Protein AF-A0A536RLX9-F1 (afdb_monomer_lite)

Foldseek 3Di:
DVVVVVLVVQCPDLVSLLVNLVVLLVVLVVQLVVLVVVVVVQVVQVPDVVGHDDDPDSVVSNVVSVVSNVSSVVSNVVSVVVVVVVVD

Structure (mmCIF, N/CA/C/O backbone):
data_AF-A0A536RLX9-F1
#
_entry.id   AF-A0A536RLX9-F1
#
loop_
_atom_site.group_PDB
_atom_site.id
_atom_site.type_symbol
_atom_site.label_atom_id
_atom_site.label_alt_id
_atom_site.label_comp_id
_atom_site.label_asym_id
_atom_site.label_entity_id
_atom_site.label_seq_id
_atom_site.pdbx_PDB_ins_code
_atom_site.Cartn_x
_atom_site.Cartn_y
_atom_site.Cartn_z
_atom_site.occupancy
_atom_site.B_iso_or_equiv
_atom_site.auth_seq_id
_atom_site.auth_comp_id
_atom_site.auth_asym_id
_atom_site.auth_atom_id
_atom_site.pdbx_PDB_model_num
ATOM 1 N N . MET A 1 1 ? 16.296 -4.122 15.016 1.00 51.25 1 MET A N 1
ATOM 2 C CA . MET A 1 1 ? 15.254 -4.946 15.678 1.00 51.25 1 MET A CA 1
ATOM 3 C C . MET A 1 1 ? 14.448 -4.177 16.728 1.00 51.25 1 MET A C 1
ATOM 5 O O . MET A 1 1 ? 13.234 -4.315 16.728 1.00 51.25 1 MET A O 1
ATOM 9 N N . ALA A 1 2 ? 15.061 -3.313 17.549 1.00 53.16 2 ALA A N 1
ATOM 10 C CA . ALA A 1 2 ? 14.339 -2.499 18.541 1.00 53.16 2 ALA A CA 1
ATOM 11 C C . ALA A 1 2 ? 13.242 -1.591 17.943 1.00 53.16 2 ALA A C 1
ATOM 13 O O . ALA A 1 2 ? 12.154 -1.501 18.497 1.00 53.16 2 ALA A O 1
ATOM 14 N N . ILE A 1 3 ? 13.482 -0.989 16.772 1.00 56.62 3 ILE A N 1
ATOM 15 C CA . ILE A 1 3 ? 12.506 -0.111 16.098 1.00 56.62 3 ILE A CA 1
ATOM 16 C C . ILE A 1 3 ? 11.245 -0.887 15.687 1.00 56.62 3 ILE A C 1
ATOM 18 O O . ILE A 1 3 ? 10.135 -0.428 15.928 1.00 56.62 3 ILE A O 1
ATOM 22 N N . ALA A 1 4 ? 11.398 -2.098 15.142 1.00 55.03 4 ALA A N 1
ATOM 23 C CA . ALA A 1 4 ? 10.267 -2.946 14.761 1.00 55.03 4 ALA A CA 1
ATOM 24 C C . ALA A 1 4 ? 9.434 -3.380 15.980 1.00 55.03 4 ALA A C 1
ATOM 26 O O . ALA A 1 4 ? 8.206 -3.382 15.921 1.00 55.03 4 ALA A O 1
ATOM 27 N N . ALA A 1 5 ? 10.092 -3.679 17.105 1.00 55.19 5 ALA A N 1
ATOM 28 C CA . ALA A 1 5 ? 9.420 -4.004 18.361 1.00 55.19 5 ALA A CA 1
ATOM 29 C C . ALA A 1 5 ? 8.676 -2.793 18.951 1.00 55.19 5 ALA A C 1
ATOM 31 O O . ALA A 1 5 ? 7.557 -2.941 19.435 1.00 55.19 5 ALA A O 1
ATOM 32 N N . LEU A 1 6 ? 9.254 -1.591 18.856 1.00 57.38 6 LEU A N 1
ATOM 33 C CA . LEU A 1 6 ? 8.617 -0.346 19.292 1.00 57.38 6 LEU A CA 1
ATOM 34 C C . LEU A 1 6 ? 7.415 0.022 18.413 1.00 57.38 6 LEU A C 1
ATOM 36 O O . LEU A 1 6 ? 6.394 0.440 18.944 1.00 57.38 6 LEU A O 1
ATOM 40 N N . VAL A 1 7 ? 7.485 -0.204 17.098 1.00 59.00 7 VAL A N 1
ATOM 41 C CA . VAL A 1 7 ? 6.341 -0.041 16.180 1.00 59.00 7 VAL A CA 1
ATO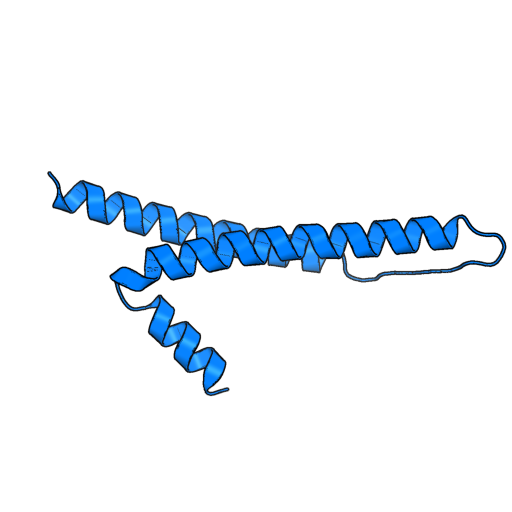M 42 C C . VAL A 1 7 ? 5.252 -1.086 16.469 1.00 59.00 7 VAL A C 1
ATOM 44 O O . VAL A 1 7 ? 4.065 -0.757 16.511 1.00 59.00 7 VAL A O 1
ATOM 47 N N . GLY A 1 8 ? 5.633 -2.334 16.757 1.00 56.75 8 GLY A N 1
ATOM 48 C CA . GLY A 1 8 ? 4.707 -3.389 17.185 1.00 56.75 8 GLY A CA 1
ATOM 49 C C . GLY A 1 8 ? 4.015 -3.083 18.521 1.00 56.75 8 GLY A C 1
ATOM 50 O O . GLY A 1 8 ? 2.811 -3.274 18.659 1.00 56.75 8 GLY A O 1
ATOM 51 N N . LEU A 1 9 ? 4.745 -2.539 19.495 1.00 55.56 9 LEU A N 1
ATOM 52 C CA . LEU A 1 9 ? 4.196 -2.125 20.791 1.00 55.56 9 LEU A CA 1
ATOM 53 C C . LEU A 1 9 ? 3.335 -0.863 20.679 1.00 55.56 9 LEU A C 1
ATOM 55 O O . LEU A 1 9 ? 2.272 -0.793 21.300 1.00 55.56 9 LEU A O 1
ATOM 59 N N . ALA A 1 10 ? 3.747 0.099 19.849 1.00 54.75 10 ALA A N 1
ATOM 60 C CA . ALA A 1 10 ? 2.971 1.295 19.563 1.00 54.75 10 ALA A CA 1
ATOM 61 C C . ALA A 1 10 ? 1.620 0.916 18.957 1.00 54.75 10 ALA A C 1
ATOM 63 O O . ALA A 1 10 ? 0.605 1.331 19.488 1.00 54.75 10 ALA A O 1
ATOM 64 N N . THR A 1 11 ? 1.570 0.051 17.940 1.00 53.44 11 THR A N 1
ATOM 65 C CA . THR A 1 11 ? 0.311 -0.392 17.301 1.00 53.44 11 THR A CA 1
ATOM 66 C C . THR A 1 11 ? -0.631 -1.182 18.227 1.00 53.44 11 THR A C 1
ATOM 68 O O . THR A 1 11 ? -1.840 -1.231 17.985 1.00 53.44 11 THR A O 1
ATOM 71 N N . LEU A 1 12 ? -0.121 -1.762 19.320 1.00 52.88 12 LEU A N 1
ATOM 72 C CA . LEU A 1 12 ? -0.909 -2.519 20.300 1.00 52.88 12 LEU A CA 1
ATOM 73 C C . LEU A 1 12 ? -1.726 -1.636 21.260 1.00 52.88 12 LEU A C 1
ATOM 75 O O . LEU A 1 12 ? -2.786 -2.078 21.727 1.00 52.88 12 LEU A O 1
ATOM 79 N N . GLN A 1 13 ? -1.304 -0.394 21.522 1.00 57.44 13 GLN A N 1
ATOM 80 C CA . GLN A 1 13 ? -2.053 0.536 22.372 1.00 57.44 13 GLN A CA 1
ATOM 81 C C . GLN A 1 13 ? -3.385 0.945 21.714 1.00 57.44 13 GLN A C 1
ATOM 83 O O . GLN A 1 13 ? -3.464 1.209 20.518 1.00 57.44 13 GLN A O 1
ATOM 88 N N . ARG A 1 14 ? -4.477 0.980 22.493 1.00 53.94 14 ARG A N 1
ATOM 89 C CA . ARG A 1 14 ? -5.853 1.221 21.996 1.00 53.94 14 ARG A CA 1
ATOM 90 C C . ARG A 1 14 ? -6.001 2.508 21.172 1.00 53.94 14 ARG A C 1
ATOM 92 O O . ARG A 1 14 ? -6.675 2.459 20.150 1.00 53.94 14 ARG A O 1
ATOM 99 N N . ALA A 1 15 ? -5.358 3.600 21.590 1.00 55.12 15 ALA A N 1
ATOM 100 C CA . ALA A 1 15 ? -5.334 4.878 20.864 1.00 55.12 15 ALA A CA 1
ATOM 101 C C . ALA A 1 15 ? -4.517 4.806 19.558 1.00 55.12 15 ALA A C 1
ATOM 103 O O . ALA A 1 15 ? -4.760 5.529 18.597 1.00 55.12 15 ALA A O 1
ATOM 104 N N . SER A 1 16 ? -3.585 3.865 19.495 1.00 59.03 16 SER A N 1
ATOM 105 C CA . SER A 1 16 ? -2.614 3.721 18.421 1.00 59.03 16 SER A CA 1
ATOM 106 C C . SER A 1 16 ? -3.054 2.762 17.321 1.00 59.03 16 SER A C 1
ATOM 108 O O . SER A 1 16 ? -2.358 2.632 16.323 1.00 59.03 16 SER A O 1
ATOM 110 N N . ARG A 1 17 ? -4.204 2.088 17.459 1.00 61.22 17 ARG A N 1
ATOM 111 C CA . ARG A 1 17 ? -4.753 1.232 16.390 1.00 61.22 17 ARG A CA 1
ATOM 112 C C . ARG A 1 17 ? -5.325 2.046 15.238 1.00 61.22 17 ARG A C 1
ATOM 1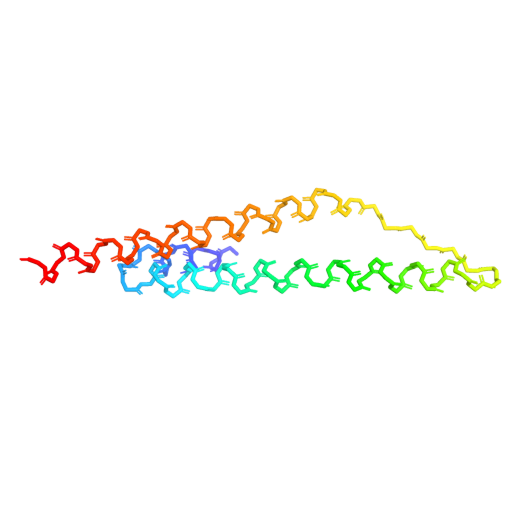14 O O . ARG A 1 17 ? -5.155 1.651 14.093 1.00 61.22 17 ARG A O 1
ATOM 121 N N . ALA A 1 18 ? -5.959 3.182 15.534 1.00 65.44 18 ALA A N 1
ATOM 122 C CA . ALA A 1 18 ? -6.424 4.114 14.509 1.00 65.44 18 ALA A CA 1
ATOM 123 C C . ALA A 1 18 ? -5.236 4.807 13.820 1.00 65.44 18 ALA A C 1
ATOM 125 O O . ALA A 1 18 ? -5.167 4.820 12.595 1.00 65.44 18 ALA A O 1
ATOM 126 N N . LEU A 1 19 ? -4.259 5.290 14.599 1.00 72.44 19 LEU A N 1
ATOM 127 C CA . LEU A 1 19 ? -3.025 5.889 14.072 1.00 72.44 19 LEU A CA 1
ATOM 128 C C . LEU A 1 19 ? -2.169 4.875 13.299 1.00 72.44 19 LEU A C 1
ATOM 130 O O . LEU A 1 19 ? -1.693 5.169 12.209 1.00 72.44 19 LEU A O 1
ATOM 134 N N . GLY A 1 20 ? -2.013 3.663 13.829 1.00 74.56 20 GLY A N 1
ATOM 135 C CA . GLY A 1 20 ? -1.269 2.573 13.204 1.00 74.56 20 GLY A CA 1
ATOM 136 C C . GLY A 1 20 ? -1.959 2.030 11.957 1.00 74.56 20 GLY A C 1
ATOM 137 O O . GLY A 1 20 ? -1.306 1.812 10.945 1.00 74.56 20 GLY A O 1
ATOM 138 N N . GLY A 1 21 ? -3.284 1.873 11.989 1.00 77.88 21 GLY A N 1
ATOM 139 C CA . GLY A 1 21 ? -4.069 1.492 10.818 1.00 77.88 21 GLY A CA 1
ATOM 140 C C . GLY A 1 21 ? -4.021 2.559 9.723 1.00 77.88 21 GLY A C 1
ATOM 141 O O . GLY A 1 21 ? -3.767 2.232 8.568 1.00 77.88 21 GLY A O 1
ATOM 142 N N . GLY A 1 22 ? -4.166 3.836 10.092 1.00 79.44 22 GLY A N 1
ATOM 143 C CA . GLY A 1 22 ? -4.013 4.965 9.172 1.00 79.44 22 GLY A CA 1
ATOM 144 C C . GLY A 1 22 ? -2.613 5.040 8.558 1.00 79.44 22 GLY A C 1
ATOM 145 O O . GLY A 1 22 ? -2.487 5.202 7.347 1.00 79.44 22 GLY A O 1
ATOM 146 N N . PHE A 1 23 ? -1.565 4.835 9.362 1.00 84.56 23 PHE A N 1
ATOM 147 C CA . PHE A 1 23 ? -0.188 4.756 8.874 1.00 84.56 23 PHE A CA 1
ATOM 148 C C . PHE A 1 23 ? 0.003 3.608 7.878 1.00 84.56 23 PHE A C 1
ATOM 150 O O . PHE A 1 23 ? 0.579 3.825 6.819 1.00 84.56 23 PHE A O 1
ATOM 157 N N . LEU A 1 24 ? -0.509 2.407 8.172 1.00 79.88 24 LEU A N 1
ATOM 158 C CA . LEU A 1 24 ? -0.406 1.252 7.272 1.00 79.88 24 LEU A CA 1
ATOM 159 C C . LEU A 1 24 ? -1.140 1.484 5.947 1.00 79.88 24 LEU A C 1
ATOM 161 O O . LEU A 1 24 ? -0.617 1.123 4.896 1.00 79.88 24 LEU A O 1
ATOM 165 N N . VAL A 1 25 ? -2.312 2.124 5.975 1.00 85.31 25 VAL A N 1
ATOM 166 C CA . VAL A 1 25 ? -3.034 2.511 4.752 1.00 85.31 25 VAL A CA 1
ATOM 167 C C . VAL A 1 25 ? -2.216 3.515 3.941 1.00 85.31 25 VAL A C 1
ATOM 169 O O . VAL A 1 25 ? -1.984 3.286 2.757 1.00 85.31 25 VAL A O 1
ATOM 172 N N . ALA A 1 26 ? -1.738 4.593 4.567 1.00 84.88 26 ALA A N 1
ATOM 173 C CA . ALA A 1 26 ? -0.947 5.618 3.887 1.00 84.88 26 ALA A CA 1
ATOM 174 C C . ALA A 1 26 ? 0.360 5.048 3.313 1.00 84.88 26 ALA A C 1
ATOM 176 O O . ALA A 1 26 ? 0.691 5.298 2.156 1.00 84.88 26 ALA A O 1
ATOM 177 N N . PHE A 1 27 ? 1.070 4.235 4.095 1.00 86.25 27 PHE A N 1
ATOM 178 C CA . PHE A 1 27 ? 2.304 3.577 3.683 1.00 86.25 27 PHE A CA 1
ATOM 179 C C . PHE A 1 27 ? 2.068 2.573 2.550 1.00 86.25 27 PHE A C 1
ATOM 181 O O . PHE A 1 27 ? 2.807 2.575 1.571 1.00 86.25 27 PHE A O 1
ATOM 188 N N . GLY A 1 28 ? 1.022 1.749 2.636 1.00 86.44 28 GLY A N 1
ATOM 189 C CA . GLY A 1 28 ? 0.683 0.798 1.580 1.00 86.44 28 GLY A CA 1
ATOM 190 C C . GLY A 1 28 ? 0.278 1.489 0.273 1.00 86.44 28 GLY A C 1
ATOM 191 O O . GLY A 1 28 ? 0.722 1.075 -0.795 1.00 86.44 28 GLY A O 1
ATOM 192 N N . LEU A 1 29 ? -0.490 2.583 0.342 1.00 88.81 29 LEU A N 1
ATOM 193 C CA . LEU A 1 29 ? -0.845 3.392 -0.831 1.00 88.81 29 LEU A CA 1
ATOM 194 C C . LEU A 1 29 ? 0.379 4.066 -1.454 1.00 88.81 29 LEU A C 1
ATOM 196 O O . LEU A 1 29 ? 0.549 4.013 -2.673 1.00 88.81 29 LEU A O 1
ATOM 200 N N . TRP A 1 30 ? 1.251 4.647 -0.624 1.00 91.38 30 TRP A N 1
ATOM 201 C CA . TRP A 1 30 ? 2.532 5.184 -1.076 1.00 91.38 30 TRP A CA 1
ATOM 202 C C . TRP A 1 30 ? 3.333 4.092 -1.799 1.00 91.38 30 TRP A C 1
ATOM 204 O O . TRP A 1 30 ? 3.830 4.319 -2.900 1.00 91.38 30 TRP A O 1
ATOM 214 N N . TRP A 1 31 ? 3.426 2.889 -1.217 1.00 87.56 31 TRP A N 1
ATOM 215 C CA . TRP A 1 31 ? 4.211 1.781 -1.776 1.00 87.56 31 TRP A CA 1
ATOM 216 C C . TRP A 1 31 ? 3.703 1.401 -3.166 1.00 87.56 31 TRP A C 1
ATOM 218 O O . TRP A 1 31 ? 4.488 1.334 -4.113 1.00 87.56 31 TRP A O 1
ATOM 228 N N . VAL A 1 32 ? 2.387 1.236 -3.322 1.00 89.56 32 VAL A N 1
ATOM 229 C CA . VAL A 1 32 ? 1.777 0.957 -4.630 1.00 89.56 32 VAL A CA 1
ATOM 230 C C . VAL A 1 32 ? 2.132 2.039 -5.651 1.00 89.56 32 VAL A C 1
ATOM 232 O O . VAL A 1 32 ? 2.519 1.704 -6.772 1.00 89.56 32 VAL A O 1
ATOM 235 N N . TYR A 1 33 ? 2.034 3.317 -5.268 1.00 89.75 33 TYR A N 1
ATOM 236 C CA . TYR A 1 33 ? 2.377 4.442 -6.141 1.00 89.75 33 TYR A CA 1
ATOM 237 C C . TYR A 1 33 ? 3.835 4.376 -6.613 1.00 89.75 33 TYR A C 1
ATOM 239 O O . TYR A 1 33 ? 4.109 4.475 -7.805 1.00 89.75 33 TYR A O 1
ATOM 247 N N . TYR A 1 34 ? 4.775 4.122 -5.711 1.00 88.50 34 TYR A N 1
ATOM 248 C CA . TYR A 1 3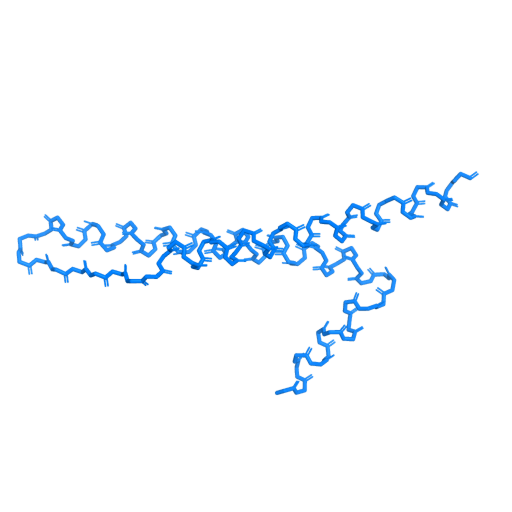4 ? 6.191 4.091 -6.068 1.00 88.50 34 TYR A CA 1
ATOM 249 C C . TYR A 1 34 ? 6.587 2.904 -6.938 1.00 88.50 34 TYR A C 1
ATOM 251 O O . TYR A 1 34 ? 7.399 3.055 -7.850 1.00 88.50 34 TYR A O 1
ATOM 259 N N . VAL A 1 35 ? 6.008 1.724 -6.694 1.00 89.12 35 VAL A N 1
ATOM 260 C CA . VAL A 1 35 ? 6.244 0.554 -7.555 1.00 89.12 35 VAL A CA 1
ATOM 261 C C . VAL A 1 35 ? 5.716 0.826 -8.961 1.00 89.12 35 VAL A C 1
ATOM 263 O O . VAL A 1 35 ? 6.405 0.524 -9.933 1.00 89.12 35 VAL A O 1
ATOM 266 N N . ARG A 1 36 ? 4.536 1.448 -9.083 1.00 88.31 36 ARG A N 1
ATOM 267 C CA . ARG A 1 36 ? 3.990 1.891 -10.376 1.00 88.31 36 ARG A CA 1
ATOM 268 C C . ARG A 1 36 ? 4.928 2.870 -11.071 1.00 88.31 36 ARG A C 1
ATOM 270 O O . ARG A 1 36 ? 5.268 2.657 -12.227 1.00 88.31 36 ARG A O 1
ATOM 277 N N . GLU A 1 37 ? 5.401 3.880 -10.352 1.00 91.81 37 GLU A N 1
ATOM 278 C CA . GLU A 1 37 ? 6.297 4.893 -10.906 1.00 91.81 37 GLU A CA 1
ATOM 279 C C . GLU A 1 37 ? 7.635 4.287 -11.370 1.00 91.81 37 GLU A C 1
ATOM 281 O O . GLU A 1 37 ? 8.160 4.647 -12.423 1.00 91.81 37 GLU A O 1
ATOM 286 N N . ALA A 1 38 ? 8.181 3.315 -10.632 1.00 87.81 38 ALA A N 1
ATOM 287 C CA . ALA A 1 38 ? 9.382 2.588 -11.039 1.00 87.81 38 ALA A CA 1
ATOM 288 C C . ALA A 1 38 ? 9.165 1.783 -12.334 1.00 87.81 38 ALA A C 1
ATOM 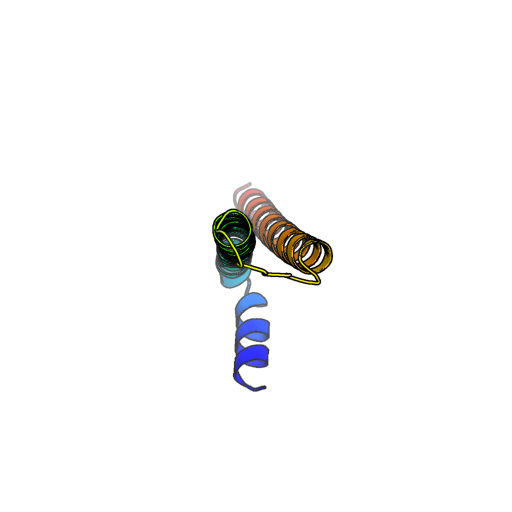290 O O . ALA A 1 38 ? 10.026 1.806 -13.216 1.00 87.81 38 ALA A O 1
ATOM 291 N N . VAL A 1 39 ? 8.012 1.119 -12.471 1.00 88.75 39 VAL A N 1
ATOM 292 C CA . VAL A 1 39 ? 7.627 0.397 -13.695 1.00 88.75 39 VAL A CA 1
ATOM 293 C C . VAL A 1 39 ? 7.469 1.356 -14.868 1.00 88.75 39 VAL A C 1
ATOM 295 O O . VAL A 1 39 ? 8.050 1.119 -15.922 1.00 88.75 39 VAL A O 1
ATOM 298 N N . GLU A 1 40 ? 6.775 2.475 -14.679 1.00 90.50 40 GLU A N 1
ATOM 299 C CA . GLU A 1 40 ? 6.575 3.474 -15.733 1.00 90.50 40 GLU A CA 1
ATOM 300 C C . GLU A 1 40 ? 7.900 4.065 -16.229 1.00 90.50 40 GLU A C 1
ATOM 302 O O . GLU A 1 40 ? 8.099 4.210 -17.438 1.00 90.50 40 GLU A O 1
ATOM 307 N N . ARG A 1 41 ? 8.847 4.350 -15.323 1.00 88.88 41 ARG A N 1
ATOM 308 C CA . ARG A 1 41 ? 10.193 4.807 -15.709 1.00 88.88 41 ARG A CA 1
ATOM 309 C C . ARG A 1 41 ? 10.977 3.732 -16.459 1.00 88.88 41 ARG A C 1
ATOM 311 O O . ARG A 1 41 ? 11.677 4.058 -17.415 1.00 88.88 41 ARG A O 1
ATOM 318 N N . CYS A 1 42 ? 10.860 2.471 -16.050 1.00 88.75 42 CYS A N 1
ATOM 319 C CA . CYS A 1 42 ? 11.500 1.346 -16.730 1.00 88.75 42 CYS A CA 1
ATOM 320 C C . CYS A 1 42 ? 10.939 1.153 -18.147 1.00 88.75 42 CYS A C 1
ATOM 322 O O . CYS A 1 42 ? 11.705 1.039 -19.105 1.00 88.75 42 CYS A O 1
ATOM 324 N N . ASP A 1 43 ? 9.616 1.233 -18.303 1.00 90.19 43 ASP A N 1
ATOM 325 C CA . ASP A 1 43 ? 8.939 1.192 -19.600 1.00 90.19 43 ASP A CA 1
ATOM 326 C C . ASP A 1 43 ? 9.330 2.378 -20.486 1.00 90.19 43 ASP A C 1
ATOM 328 O O . ASP A 1 43 ? 9.542 2.220 -21.688 1.00 90.19 43 ASP A O 1
ATOM 332 N N . ALA A 1 44 ? 9.453 3.580 -19.918 1.00 91.31 44 ALA A N 1
ATOM 333 C CA . ALA A 1 44 ? 9.945 4.747 -20.646 1.00 91.31 44 ALA A CA 1
ATOM 334 C C . ALA A 1 44 ? 11.391 4.555 -21.136 1.00 91.31 44 ALA A C 1
ATOM 336 O O . ALA A 1 44 ? 11.710 4.955 -22.255 1.00 91.31 44 ALA A O 1
ATOM 337 N N . PHE A 1 45 ? 12.247 3.903 -20.344 1.00 88.31 45 PHE A N 1
ATOM 338 C CA . PHE A 1 45 ? 13.614 3.555 -20.742 1.00 88.31 45 PHE A CA 1
ATOM 339 C C . PHE A 1 45 ? 13.663 2.485 -21.838 1.00 88.31 45 PHE A C 1
ATOM 341 O O . PHE A 1 45 ? 14.436 2.637 -22.780 1.00 88.31 45 PHE A O 1
ATOM 348 N N . ASN A 1 46 ? 12.812 1.456 -21.776 1.00 89.62 46 ASN A N 1
ATOM 349 C CA . ASN A 1 46 ? 12.714 0.422 -22.819 1.00 89.62 46 ASN A CA 1
ATOM 350 C C . ASN A 1 46 ? 12.253 0.964 -24.178 1.00 89.62 46 ASN A C 1
ATOM 352 O O . ASN A 1 46 ? 12.497 0.341 -25.207 1.00 89.62 46 ASN A O 1
ATOM 356 N N . ARG A 1 47 ? 11.577 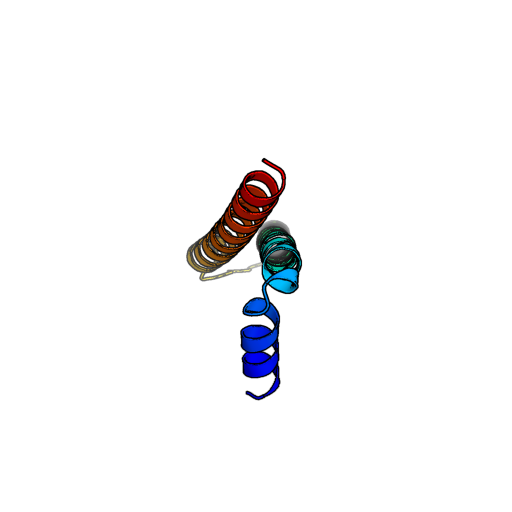2.118 -24.207 1.00 88.75 47 ARG A N 1
ATOM 357 C CA . ARG A 1 47 ? 11.185 2.777 -25.463 1.00 88.75 47 ARG A CA 1
ATOM 358 C C . ARG A 1 47 ? 12.337 3.526 -26.140 1.00 88.75 47 ARG A C 1
ATOM 360 O O . ARG A 1 47 ? 12.181 3.932 -27.289 1.00 88.75 47 ARG A O 1
ATOM 367 N N . GLN A 1 48 ? 13.467 3.736 -25.461 1.00 89.25 48 GLN A N 1
ATOM 368 C CA . GLN A 1 48 ? 14.632 4.394 -26.053 1.00 89.25 48 GLN A CA 1
ATOM 369 C C . GLN A 1 48 ? 15.439 3.409 -26.912 1.00 89.25 48 GLN A C 1
ATOM 371 O O . GLN A 1 48 ? 15.569 2.238 -26.547 1.00 89.25 48 GLN A O 1
ATOM 376 N N . PRO A 1 49 ? 16.027 3.858 -28.035 1.00 82.38 49 PRO A N 1
ATOM 377 C CA . PRO A 1 49 ? 16.905 3.009 -28.828 1.00 82.38 49 PRO A CA 1
ATOM 378 C C . PRO A 1 49 ? 18.089 2.546 -27.966 1.00 82.38 49 PRO A C 1
ATOM 380 O O . PRO A 1 49 ? 18.796 3.365 -27.384 1.00 82.38 49 PRO A O 1
ATOM 383 N N . ASN A 1 50 ? 18.292 1.226 -27.890 1.00 83.19 50 ASN A N 1
ATOM 384 C CA . ASN A 1 50 ? 19.313 0.562 -27.066 1.00 83.19 50 ASN A CA 1
ATOM 385 C C . ASN A 1 50 ? 19.087 0.601 -25.534 1.00 83.19 50 ASN A C 1
ATOM 387 O O . ASN A 1 50 ? 19.984 0.231 -24.777 1.00 83.19 50 ASN A O 1
ATOM 391 N N . GLY A 1 51 ? 17.908 1.025 -25.064 1.00 78.81 51 GLY A N 1
ATOM 392 C CA . GLY A 1 51 ? 17.518 0.942 -23.655 1.00 78.81 51 GLY A CA 1
ATOM 393 C C . GLY A 1 51 ? 16.930 -0.428 -23.311 1.00 78.81 51 GLY A C 1
ATOM 394 O O . GLY A 1 51 ? 16.028 -0.899 -23.994 1.00 78.81 51 GLY A O 1
ATOM 395 N N . SER A 1 52 ? 17.429 -1.064 -22.248 1.00 83.19 52 SER A N 1
ATOM 396 C CA . SER A 1 52 ? 16.866 -2.307 -21.706 1.00 83.19 52 SER A CA 1
ATOM 397 C C . SER A 1 52 ? 16.773 -2.221 -20.186 1.00 83.19 52 SER A C 1
ATOM 399 O O . SER A 1 52 ? 17.785 -2.080 -19.501 1.00 83.19 52 SER A O 1
ATOM 401 N N . CYS A 1 53 ? 15.562 -2.333 -19.655 1.00 86.31 53 CYS A N 1
ATOM 402 C CA . CYS A 1 53 ? 15.267 -2.370 -18.231 1.00 86.31 53 CYS A CA 1
ATOM 403 C C . CYS A 1 53 ? 14.291 -3.519 -17.935 1.00 86.31 53 CYS A C 1
ATOM 405 O O . CYS A 1 53 ? 13.309 -3.719 -18.651 1.00 86.31 53 CYS A O 1
ATOM 407 N N . ALA A 1 54 ? 14.576 -4.282 -16.877 1.00 82.25 54 ALA A N 1
ATOM 408 C CA . ALA A 1 54 ? 13.728 -5.364 -16.391 1.00 82.25 54 ALA A CA 1
ATOM 409 C C . ALA A 1 54 ? 13.555 -5.226 -14.877 1.00 82.25 54 ALA A C 1
ATOM 411 O O . ALA A 1 54 ? 14.536 -5.236 -14.131 1.00 82.25 54 ALA A O 1
ATOM 412 N N . ILE A 1 55 ? 12.306 -5.102 -14.426 1.00 81.31 55 ILE A N 1
ATOM 413 C CA . ILE A 1 55 ? 11.963 -5.121 -13.005 1.00 81.31 55 ILE A CA 1
ATOM 414 C C . ILE A 1 55 ? 11.267 -6.443 -12.722 1.00 81.31 55 ILE A C 1
ATOM 416 O O . ILE A 1 55 ? 10.179 -6.712 -13.229 1.00 81.31 55 ILE A O 1
ATOM 420 N N . TYR A 1 56 ? 11.907 -7.258 -11.892 1.00 83.31 56 TYR A N 1
ATOM 421 C CA . TYR A 1 56 ? 11.339 -8.507 -11.416 1.00 83.31 56 TYR A CA 1
ATOM 422 C C . TYR A 1 56 ? 10.606 -8.284 -10.102 1.00 83.31 56 TYR A C 1
ATOM 424 O O . TYR A 1 56 ? 10.962 -7.436 -9.283 1.00 83.31 56 TYR A O 1
ATOM 432 N N . GLY A 1 57 ? 9.569 -9.080 -9.918 1.00 83.50 57 GLY A N 1
ATOM 433 C CA . GLY A 1 57 ? 8.856 -9.169 -8.666 1.00 83.50 57 GLY A CA 1
ATOM 434 C C . GLY A 1 57 ? 7.929 -8.014 -8.310 1.00 83.50 57 GLY A C 1
ATOM 435 O O . GLY A 1 57 ? 7.608 -7.772 -7.147 1.00 83.50 57 GLY A O 1
ATOM 436 N N . THR A 1 58 ? 7.481 -7.278 -9.321 1.00 83.94 58 THR A N 1
ATOM 437 C CA . THR A 1 58 ? 6.407 -6.291 -9.198 1.00 83.94 58 THR A CA 1
ATOM 438 C C . THR A 1 58 ? 5.066 -6.882 -8.747 1.00 83.94 58 THR A C 1
ATOM 440 O O . THR A 1 58 ? 4.434 -6.239 -7.904 1.00 83.94 58 THR A O 1
ATOM 443 N N . PRO A 1 59 ? 4.600 -8.067 -9.212 1.00 83.69 59 PRO A N 1
ATOM 444 C CA . PRO A 1 59 ? 3.303 -8.576 -8.779 1.00 83.69 59 PRO A CA 1
ATOM 445 C C . PRO A 1 59 ? 3.305 -8.990 -7.302 1.00 83.69 59 PRO A C 1
ATOM 447 O O . PRO A 1 59 ? 2.362 -8.651 -6.589 1.00 83.69 59 PRO A O 1
ATOM 450 N N . GLU A 1 60 ? 4.358 -9.640 -6.795 1.00 84.44 60 GLU A N 1
ATOM 451 C CA . GLU A 1 60 ? 4.454 -9.985 -5.371 1.00 84.44 60 GLU A CA 1
ATOM 452 C C . GLU A 1 60 ? 4.608 -8.750 -4.475 1.00 84.44 60 GLU A C 1
ATOM 454 O O . GLU A 1 60 ? 4.004 -8.703 -3.403 1.00 84.44 60 GLU A O 1
ATOM 459 N N . GLN A 1 61 ? 5.329 -7.712 -4.917 1.00 82.62 61 GLN A N 1
ATOM 460 C CA . GLN A 1 61 ? 5.423 -6.449 -4.178 1.00 82.62 61 GLN A CA 1
ATOM 461 C C . GLN A 1 61 ? 4.079 -5.715 -4.116 1.00 82.62 61 GLN A C 1
ATOM 463 O O . GLN A 1 61 ? 3.702 -5.219 -3.055 1.00 82.62 61 GLN A O 1
ATOM 468 N N . LEU A 1 62 ? 3.327 -5.678 -5.221 1.00 84.12 62 LEU A N 1
ATOM 469 C CA . LEU A 1 62 ? 1.983 -5.097 -5.247 1.00 84.12 62 LEU A CA 1
ATOM 470 C C . LEU A 1 62 ? 1.001 -5.898 -4.386 1.00 84.12 62 LEU A C 1
ATOM 472 O O . LEU A 1 62 ? 0.180 -5.300 -3.691 1.00 84.12 62 LEU A O 1
ATOM 476 N N . ALA A 1 63 ? 1.102 -7.230 -4.384 1.00 87.19 63 ALA A N 1
ATOM 477 C CA . ALA A 1 63 ? 0.295 -8.086 -3.520 1.00 87.19 63 ALA A CA 1
ATOM 478 C C . ALA A 1 63 ? 0.591 -7.824 -2.034 1.00 87.19 63 ALA A C 1
ATOM 480 O O . ALA A 1 63 ? -0.335 -7.639 -1.245 1.00 87.19 63 ALA A O 1
ATOM 481 N N . LEU A 1 64 ? 1.869 -7.730 -1.656 1.00 84.56 64 LEU A N 1
ATOM 482 C CA . LEU A 1 64 ? 2.290 -7.383 -0.296 1.00 84.56 64 LEU A CA 1
ATOM 483 C C . LEU A 1 64 ? 1.798 -5.992 0.115 1.00 84.56 64 LEU A C 1
ATOM 485 O O . LEU A 1 64 ? 1.219 -5.845 1.192 1.00 84.56 64 LEU A O 1
ATOM 489 N N . ALA A 1 65 ? 1.964 -4.986 -0.745 1.00 84.69 65 ALA A N 1
ATOM 490 C CA . ALA A 1 65 ? 1.465 -3.639 -0.487 1.00 84.69 65 ALA A CA 1
ATOM 491 C C . ALA A 1 65 ? -0.066 -3.628 -0.324 1.00 84.69 65 ALA A C 1
ATOM 493 O O . ALA A 1 65 ? -0.585 -3.014 0.608 1.00 84.69 65 ALA A O 1
ATOM 494 N N . GLY A 1 66 ? -0.790 -4.383 -1.158 1.00 86.06 66 GLY A N 1
ATOM 495 C CA . GLY A 1 66 ? -2.234 -4.586 -1.033 1.00 86.06 66 GLY A CA 1
ATOM 496 C C . GLY A 1 66 ? -2.631 -5.211 0.307 1.00 86.06 66 GLY A C 1
ATOM 497 O O . GLY A 1 66 ? -3.541 -4.715 0.973 1.00 86.06 66 GLY A O 1
ATOM 498 N N . CYS A 1 67 ? -1.911 -6.240 0.760 1.00 89.25 67 CYS A N 1
ATOM 499 C CA . CYS A 1 67 ? -2.117 -6.847 2.077 1.00 89.25 67 CYS A CA 1
ATOM 500 C C . CYS A 1 67 ? -1.902 -5.841 3.218 1.00 89.25 67 CYS A C 1
ATOM 502 O O . CYS A 1 67 ? -2.684 -5.814 4.168 1.00 89.25 67 CYS A O 1
ATOM 504 N N . VAL A 1 68 ? -0.884 -4.981 3.117 1.00 84.25 68 VAL A N 1
ATOM 505 C CA . VAL A 1 68 ? -0.612 -3.923 4.104 1.00 84.25 68 VAL A CA 1
ATOM 506 C C . VAL A 1 68 ? -1.758 -2.908 4.163 1.00 84.25 68 VAL A C 1
ATOM 508 O O . VAL A 1 68 ? -2.213 -2.571 5.259 1.00 84.25 68 VAL A O 1
ATOM 511 N N . VAL A 1 69 ? -2.286 -2.479 3.011 1.00 88.19 69 VAL A N 1
ATOM 512 C CA . VAL A 1 69 ? -3.456 -1.583 2.948 1.00 88.19 69 VAL A CA 1
ATOM 513 C C . VAL A 1 69 ? -4.688 -2.242 3.570 1.00 88.19 69 VAL A C 1
ATOM 515 O O . VAL A 1 69 ? -5.374 -1.615 4.382 1.00 88.19 69 VAL A O 1
ATOM 518 N N . LEU A 1 70 ? -4.967 -3.506 3.240 1.00 88.12 70 LEU A N 1
ATOM 519 C CA . LEU A 1 70 ? -6.107 -4.246 3.790 1.00 88.12 70 LEU A CA 1
ATOM 520 C C . LEU A 1 70 ? -6.010 -4.388 5.313 1.00 88.12 70 LEU A C 1
ATOM 522 O O . LEU A 1 70 ? -6.984 -4.118 6.016 1.00 88.12 70 LEU A O 1
ATOM 526 N N . LEU A 1 71 ? -4.831 -4.740 5.831 1.00 85.94 71 LEU A N 1
ATOM 527 C CA . LEU A 1 71 ? -4.572 -4.826 7.269 1.00 85.94 71 LEU A CA 1
ATOM 528 C C . LEU A 1 71 ? -4.761 -3.474 7.965 1.00 85.94 71 LEU A C 1
ATOM 530 O O . LEU A 1 71 ? -5.426 -3.403 9.000 1.00 85.94 71 LEU A O 1
ATOM 534 N N . GLY A 1 72 ? -4.228 -2.395 7.387 1.00 84.00 72 GLY A N 1
ATOM 535 C CA . GLY A 1 72 ? -4.414 -1.044 7.911 1.00 84.00 72 GLY A CA 1
ATOM 536 C C . GLY A 1 72 ? -5.889 -0.646 7.964 1.00 84.00 72 GLY A C 1
ATOM 537 O O . GLY A 1 72 ? -6.381 -0.206 9.004 1.00 84.00 72 GLY A O 1
ATOM 538 N N . THR A 1 73 ? -6.622 -0.896 6.877 1.00 85.75 73 THR A N 1
ATOM 539 C CA . THR A 1 73 ? -8.060 -0.604 6.769 1.00 85.75 73 THR A CA 1
ATOM 540 C C . THR A 1 73 ? -8.859 -1.395 7.800 1.00 85.75 73 THR A C 1
ATOM 542 O O . THR A 1 73 ? -9.712 -0.843 8.494 1.00 85.75 73 THR A O 1
ATOM 545 N N . PHE A 1 74 ? -8.544 -2.680 7.967 1.00 85.75 74 PHE A N 1
ATOM 546 C CA . PHE A 1 74 ? -9.188 -3.543 8.950 1.00 85.75 74 PHE A CA 1
ATOM 547 C C . PHE A 1 74 ? -8.993 -3.031 10.385 1.00 85.75 74 PHE A C 1
ATOM 549 O O . PHE A 1 74 ? -9.950 -2.973 11.160 1.00 85.75 74 PHE A O 1
ATOM 556 N N . LEU A 1 75 ? -7.781 -2.588 10.735 1.00 82.25 75 LEU A N 1
ATOM 557 C CA . LEU A 1 75 ? -7.495 -2.002 12.048 1.00 82.25 75 LEU A CA 1
ATOM 558 C C . LEU A 1 75 ? -8.256 -0.692 12.285 1.00 82.25 75 LEU A C 1
ATOM 560 O O . LEU A 1 75 ? -8.784 -0.497 13.384 1.00 82.25 75 LEU A O 1
ATOM 564 N N . VAL A 1 76 ? -8.364 0.168 11.267 1.00 82.69 76 VAL A N 1
ATOM 565 C CA . VAL A 1 76 ? -9.169 1.400 11.331 1.00 82.69 76 VAL A CA 1
ATOM 566 C C . VAL A 1 76 ? -10.645 1.069 11.551 1.00 82.69 76 VAL A C 1
ATOM 568 O O . VAL A 1 76 ? -11.262 1.619 12.461 1.00 82.69 76 VAL A O 1
ATOM 571 N N . VAL A 1 77 ? -11.206 0.122 10.793 1.00 85.31 77 VAL A N 1
ATOM 572 C CA . VAL A 1 77 ? -12.608 -0.304 10.944 1.00 85.31 77 VAL A CA 1
ATOM 573 C C . VAL A 1 77 ? -12.872 -0.858 12.344 1.00 85.31 77 VAL A C 1
ATOM 575 O O . VAL A 1 77 ? -13.883 -0.516 12.957 1.00 85.31 77 VAL A O 1
ATOM 578 N N . ILE A 1 78 ? -11.966 -1.675 12.893 1.00 84.31 78 ILE A N 1
ATOM 579 C CA . ILE A 1 78 ? -12.092 -2.184 14.268 1.00 84.31 78 ILE A CA 1
ATOM 580 C C . ILE A 1 78 ? -12.042 -1.047 15.288 1.00 84.31 78 ILE A C 1
ATOM 582 O O . ILE A 1 78 ? -12.802 -1.073 16.257 1.00 84.31 78 ILE A O 1
ATOM 586 N N . ALA A 1 79 ? -11.151 -0.071 15.106 1.00 82.44 79 ALA A N 1
ATOM 587 C CA . ALA A 1 79 ? -11.072 1.084 15.992 1.00 82.44 79 ALA A CA 1
ATOM 588 C C . ALA A 1 79 ? -12.388 1.881 15.966 1.00 82.44 79 ALA A C 1
ATOM 590 O O . ALA A 1 79 ? -12.978 2.103 17.019 1.00 82.44 79 ALA A O 1
ATOM 591 N N . LEU A 1 80 ? -12.913 2.189 14.776 1.00 81.94 80 LEU A N 1
ATOM 592 C CA . LEU A 1 80 ? -14.181 2.905 14.596 1.00 81.94 80 LEU A CA 1
ATOM 593 C C . LEU A 1 80 ? -15.380 2.155 15.194 1.00 81.94 80 LEU A C 1
ATOM 595 O O . LEU A 1 80 ? -16.205 2.750 15.890 1.00 81.94 80 LEU A O 1
ATOM 599 N N . ARG A 1 81 ? -15.469 0.835 14.983 1.00 83.69 81 ARG A N 1
ATOM 600 C CA . ARG A 1 81 ? -16.529 -0.002 15.577 1.00 83.69 81 ARG A CA 1
ATOM 601 C C . ARG A 1 81 ? -16.480 -0.024 17.105 1.00 83.69 81 ARG A C 1
ATOM 603 O O . ARG A 1 81 ? -17.508 -0.170 17.754 1.00 83.69 81 ARG A O 1
ATOM 610 N N . ARG A 1 82 ? -15.291 0.102 17.696 1.00 79.00 82 ARG A N 1
ATOM 611 C CA . ARG A 1 82 ? -15.134 0.150 19.156 1.00 79.00 82 ARG A CA 1
ATOM 612 C C . ARG A 1 82 ? -15.474 1.512 19.740 1.00 79.00 82 ARG A C 1
ATOM 614 O O . ARG A 1 82 ? -16.027 1.546 20.831 1.00 79.00 82 ARG A O 1
ATOM 621 N N . GLU A 1 83 ? -15.142 2.598 19.048 1.00 78.25 83 GLU A N 1
ATOM 622 C CA . GLU A 1 83 ? -15.536 3.949 19.467 1.00 78.25 83 GLU A CA 1
ATOM 623 C C . GLU A 1 83 ? -17.061 4.111 19.417 1.00 78.25 83 GLU A C 1
ATOM 625 O O . GLU A 1 83 ? -17.672 4.527 20.396 1.00 78.25 83 GLU A O 1
ATOM 630 N N . THR A 1 84 ? -17.700 3.664 18.333 1.00 76.88 84 THR A N 1
ATOM 631 C CA . THR A 1 84 ? -19.170 3.684 18.201 1.00 76.88 84 THR A CA 1
ATOM 632 C C . THR A 1 84 ? -19.879 2.850 19.269 1.00 76.88 84 THR A C 1
ATOM 634 O O . THR A 1 84 ? -20.860 3.312 19.837 1.00 76.88 84 THR A O 1
ATOM 637 N N . ALA A 1 85 ? -19.356 1.670 19.616 1.00 75.62 85 ALA A N 1
ATOM 638 C CA . ALA A 1 85 ? -19.908 0.836 20.688 1.00 75.62 85 ALA A CA 1
ATOM 639 C C . ALA A 1 85 ? -19.711 1.400 22.111 1.00 75.62 85 ALA A C 1
ATOM 641 O O . ALA A 1 85 ? -20.348 0.913 23.036 1.00 75.62 85 ALA A O 1
ATOM 642 N N . ARG A 1 86 ? -18.809 2.369 22.315 1.00 68.44 86 ARG A N 1
ATOM 643 C CA . ARG A 1 86 ? -18.630 3.061 23.607 1.00 68.44 86 ARG A CA 1
ATOM 644 C C . ARG A 1 86 ? -19.464 4.331 23.733 1.00 68.44 86 ARG A C 1
ATOM 646 O O . ARG A 1 86 ? -19.642 4.813 24.844 1.00 68.44 86 ARG A O 1
ATOM 653 N N . ALA A 1 87 ? -19.872 4.901 22.604 1.00 66.50 87 ALA A N 1
ATOM 654 C CA . ALA A 1 87 ? -20.680 6.113 22.543 1.00 66.50 87 ALA A CA 1
ATOM 655 C C . ALA A 1 87 ? -22.194 5.834 22.629 1.00 66.50 87 ALA A C 1
ATOM 657 O O . ALA A 1 87 ? -22.964 6.783 22.760 1.00 66.50 87 ALA A O 1
ATOM 658 N N . ALA A 1 88 ? -22.599 4.563 22.524 1.00 57.78 88 ALA A N 1
ATOM 659 C CA . ALA A 1 88 ? -23.964 4.067 22.708 1.00 57.78 88 ALA A CA 1
ATOM 660 C C . ALA A 1 88 ? -24.162 3.541 24.135 1.00 57.78 88 ALA A C 1
ATOM 662 O O . ALA A 1 88 ? -25.283 3.716 24.660 1.00 57.78 88 ALA A O 1
#

Secondary structure (DSSP, 8-state):
-HHHHHHHHHHHSTTHHHHHHHHHHHHHHHHHHHHHHHHHHHHHHHTSTT-------HHHHHHHHHHHHHHHHHHHHHHHHHHHHHH-

pLDDT: mean 78.34, std 12.46, range [51.25, 91.81]

Sequence (88 aa):
MAIAALVGLATLQRASRALGGGFLVAFGLWWVYYVREAVERCDAFNRQPNGSCAIYGTPEQLALAGCVVLLGTFLVVIALRRETARAA

Radius of gyration: 18.23 Å; chains: 1; bounding box: 43×16×52 Å

=== Feature glossary ===
The features interleaved in this record are:

— What the protein is —

Sequence gives the chain of amino acids in standard one-letter code (A=alanine, C=cysteine, …, Y=tyrosine), read N→C. It is the only feature that is directly encoded by the gene; all structural features are derived from the folded form of this sequence.

Database cross-references. InterPro integrates a dozen domain/family signature databases into unified entries with residue-range hits. GO terms attach function/process/location labels with evidence codes. CATH codes position the fold in a four-level structural taxonomy. Organism is the NCBI-taxonomy species name.

— Where its atoms are —

Atomic coordinates in PDBx/mmCIF format — the same representation the Protein Data Bank distributes. Each line of the _atom_site loop places one backbone atom in Cartesian space (units: ångströms, origin: arbitrary).

The six renders are orthographic views along the three Cartesian axes in both directions. Representation (cartoon, sticks, or surface) and color scheme (sequence-rainbow or by-chain) vary across proteins so the training set covers all the common visualization conventions.

— Local backbone conformation —

Eight-state secondary structure (DSSP): H is the canonical α-helix, G the tighter 3₁₀-helix, I the wider π-helix; E/B are β-structure, T and S are turns and bends, and '-' is everything else. DSSP derives these from the pattern of main-chain N–H···O=C hydrogen bonds, not from the sequence.

P-SEA three-state annotation labels each residue as helix, strand, or coil based purely on the geometry of the Cα trace. It serves as a fallback when the full backbone (and thus DSSP) is unavailable.

The φ/ψ torsion pair specifies the backbone conformation at each residue. φ rotates about the N–Cα bond, ψ about the Cα–C bond. Steric clashes forbid most of the (φ, ψ) plane — the allowed regions (α-helix basin, β-sheet basin, left-handed helix) are the Ramachandran-allowed regions.

— Global shape and packing —

The geometric summary reports three shape descriptors. Rg (radius of gyration) measures how spread out the Cα atoms are about their centre of mass; compact globular proteins have small Rg, elongated or unfolded ones large. Cα contacts (<8 Å, |i−j|>4) count long-range residue pairs in spatial proximity — high for tightly packed folds, near zero for rods or random coil. The bounding-box extents give the protein's footprint along x, y, z in Å.

Solvent-accessible surface area (SASA) is the area in Å² traced out by the centre of a 1.4 Å probe sphere (a water molecule) rolled over the protein's van der Waals surface (Shrake–Rupley / Lee–Richards construction). Buried residues have near-zero SASA; fully exposed residues can exceed 200 Å². The total SASA scales roughly with the number of surface residues.

The contact map is a binary N×N matrix image: pixel (i, j) is dark where Cα_i and Cα_j are within 8 Å and |i−j|>4. Because the |i−j|>4 filter removes local helical contacts, off-diagonal stripes parallel to the main diagonal indicate parallel β-sheets; stripes perpendicular to it indicate antiparallel β-sheets. The Ramachandran plot scatters every residue's (φ, ψ) pair against the sterically allowed regions. The PAE heatmap renders the predicted-aligned-error matrix.

— Structural neighborhood —

3Di is Foldseek's structural alphabet. Each residue is assigned one of twenty discrete states based on how its Cα sits relative to its spatial (not sequential) neighbors. Aligning 3Di strings finds structural homologs roughly as well as full 3D superposition, but orders of magnitude faster.

Nearest PDB neighbors are the top structural matches found by Foldseek when searching this structure against the entire Protein Data Bank. Each hit reports a TM-score (0 to 1; >0.5 almost always implies the same fold) and an E-value. These are *structural* homologs — they may share n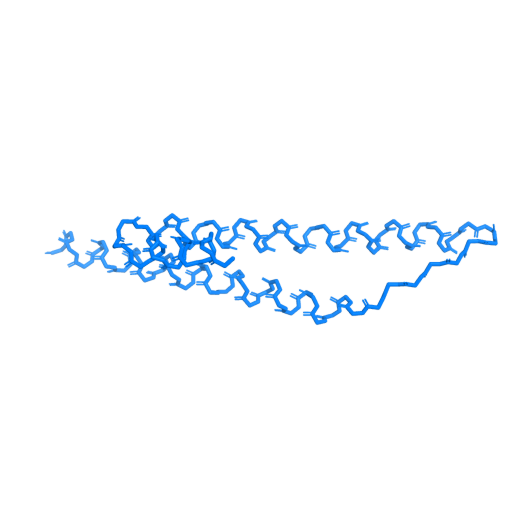o detectable sequence similarity.

— Confidence and disorder —

For AlphaFold models, the B-factor field carries pLDDT — the model's own estimate of local accuracy on a 0–100 scale. Regions with pLDDT<50 should be treated as essentially unmodeled; they often correspond to intrinsically disordered segments.

Crystallographic B-factors measure how much each atom's electron density is smeared out, in Å². They rise in mobile loops and surface residues and fall in the buried interior. In AlphaFold models this column is repurposed to hold pLDDT instead.

Predicted aligned error is AlphaFold's pairwise confidence. Unlike pLDDT (per-residue), PAE is per-residue-pair and captures whether two parts of the structure are correctly placed relative to each other. Units are ångströms of expected positional error.